Protein AF-A0A6L3X5V0-F1 (afdb_monomer)

Mean predicted aligned error: 6.41 Å

pLDDT: mean 90.38, std 8.97, range [45.81, 97.25]

Structure (mmCIF, N/CA/C/O backbone):
data_AF-A0A6L3X5V0-F1
#
_entry.id   AF-A0A6L3X5V0-F1
#
loop_
_atom_site.group_PDB
_atom_site.id
_atom_site.type_symbol
_atom_site.label_atom_id
_atom_site.label_alt_id
_atom_site.label_comp_id
_atom_site.label_asym_id
_atom_site.label_entity_id
_atom_site.label_seq_id
_atom_site.pdbx_PDB_ins_code
_atom_site.Cartn_x
_atom_site.Cartn_y
_atom_site.Cartn_z
_atom_site.occupancy
_atom_site.B_iso_or_equiv
_atom_site.auth_seq_id
_atom_site.auth_comp_id
_atom_site.auth_asym_id
_atom_site.auth_atom_id
_atom_site.pdbx_PDB_model_num
ATOM 1 N N . PRO A 1 1 ? -13.001 -31.581 -12.909 1.00 51.78 1 PRO A N 1
ATOM 2 C CA . PRO A 1 1 ? -11.982 -30.642 -12.392 1.00 51.78 1 PRO A CA 1
ATOM 3 C C . PRO A 1 1 ? -11.963 -29.394 -13.278 1.00 51.78 1 PRO A C 1
ATOM 5 O O . PRO A 1 1 ? -11.459 -29.455 -14.395 1.00 51.78 1 PRO A O 1
ATOM 8 N N . ASP A 1 2 ? -12.608 -28.323 -12.817 1.00 56.88 2 ASP A N 1
ATOM 9 C CA . ASP A 1 2 ? -12.685 -27.050 -13.539 1.00 56.88 2 ASP A CA 1
ATOM 10 C C . ASP A 1 2 ? -11.291 -26.431 -13.624 1.00 56.88 2 ASP A C 1
ATOM 12 O O . ASP A 1 2 ? -10.743 -25.929 -12.643 1.00 56.88 2 ASP A O 1
ATOM 16 N N . ALA A 1 3 ? -10.673 -26.540 -14.799 1.00 73.19 3 ALA A N 1
ATOM 17 C CA . ALA A 1 3 ? -9.415 -25.872 -15.071 1.00 73.19 3 ALA A CA 1
ATOM 18 C C . ALA A 1 3 ? -9.668 -24.360 -15.083 1.00 73.19 3 ALA A C 1
ATOM 20 O O . ALA A 1 3 ? -10.556 -23.891 -15.796 1.00 73.19 3 ALA A O 1
ATOM 21 N N . VAL A 1 4 ? -8.880 -23.610 -14.308 1.00 74.50 4 VAL A N 1
ATOM 22 C CA . VAL A 1 4 ? -8.890 -22.141 -14.330 1.00 74.50 4 VAL A CA 1
ATOM 23 C C . VAL A 1 4 ? -8.804 -21.682 -15.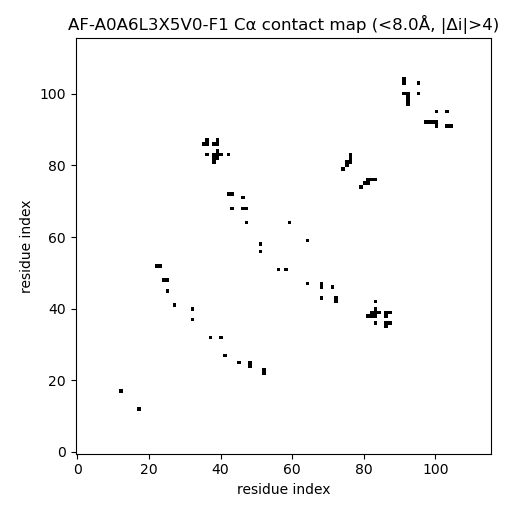793 1.00 74.50 4 VAL A C 1
ATOM 25 O O . VAL A 1 4 ? -7.888 -22.127 -16.499 1.00 74.50 4 VAL A O 1
ATOM 28 N N . PRO A 1 5 ? -9.736 -20.840 -16.280 1.00 75.38 5 PRO A N 1
ATOM 29 C CA . PRO A 1 5 ? -9.702 -20.359 -17.653 1.00 75.38 5 PRO A CA 1
ATOM 30 C C . PRO A 1 5 ? -8.343 -19.724 -17.944 1.00 75.38 5 PRO A C 1
ATOM 32 O O . PRO A 1 5 ? -7.902 -18.825 -17.226 1.00 75.38 5 PRO A O 1
ATOM 35 N N . LYS A 1 6 ? -7.653 -20.197 -18.988 1.00 77.81 6 LYS A N 1
ATOM 36 C CA . LYS A 1 6 ? -6.405 -19.568 -19.429 1.00 77.81 6 LYS A CA 1
ATOM 37 C C . LYS A 1 6 ? -6.736 -18.164 -19.930 1.00 77.81 6 LYS A C 1
ATOM 39 O O . LYS A 1 6 ? -7.364 -18.019 -20.976 1.00 77.81 6 LYS A O 1
ATOM 44 N N . GLY A 1 7 ? -6.339 -17.152 -19.162 1.00 78.12 7 GLY A N 1
ATOM 45 C CA . GLY A 1 7 ? -6.479 -15.753 -19.552 1.00 78.12 7 GLY A CA 1
ATOM 46 C C . GLY A 1 7 ? -5.755 -15.462 -20.868 1.00 78.12 7 GLY A C 1
ATOM 47 O O . GLY A 1 7 ? -4.759 -16.107 -21.203 1.00 78.12 7 GLY A O 1
ATOM 48 N N . ILE A 1 8 ? -6.267 -14.488 -21.617 1.00 81.88 8 ILE A N 1
ATOM 49 C CA . ILE A 1 8 ? -5.591 -13.962 -22.805 1.00 81.88 8 ILE A CA 1
ATOM 50 C C . ILE A 1 8 ? -4.453 -13.064 -22.302 1.00 81.88 8 ILE A C 1
ATOM 52 O O . ILE A 1 8 ? -4.730 -12.139 -21.533 1.00 81.88 8 ILE A O 1
ATOM 56 N N . PRO A 1 9 ? -3.185 -13.320 -22.673 1.00 75.88 9 PRO A N 1
ATOM 57 C CA . PRO A 1 9 ? -2.097 -12.440 -22.277 1.00 75.88 9 PRO A CA 1
ATOM 58 C C . PRO A 1 9 ? -2.299 -11.051 -22.903 1.00 75.88 9 PRO A C 1
ATOM 60 O O . PRO A 1 9 ? -2.814 -10.954 -24.021 1.00 75.88 9 PRO A O 1
ATOM 63 N N . PRO A 1 10 ? -1.899 -9.971 -22.212 1.00 74.00 10 PRO A N 1
ATOM 64 C CA . PRO A 1 10 ? -1.965 -8.636 -22.787 1.00 74.00 10 PRO A CA 1
ATOM 65 C C . PRO A 1 10 ? -1.108 -8.571 -24.055 1.00 74.00 10 PRO A C 1
ATOM 67 O O . PRO A 1 10 ? -0.055 -9.207 -24.143 1.00 74.00 10 PRO A O 1
ATOM 70 N N . VAL A 1 11 ? -1.560 -7.789 -25.036 1.00 80.19 11 VAL A N 1
ATOM 71 C CA . VAL A 1 11 ? -0.772 -7.513 -26.241 1.00 80.19 11 VAL A CA 1
ATOM 72 C C . VAL A 1 11 ? 0.472 -6.740 -25.812 1.00 80.19 11 VAL A C 1
ATOM 74 O O . VAL A 1 11 ? 0.374 -5.605 -25.348 1.00 80.19 11 VAL A O 1
ATOM 77 N N . VAL A 1 12 ? 1.635 -7.374 -25.934 1.00 78.38 12 VAL A N 1
ATOM 78 C CA . VAL A 1 12 ? 2.929 -6.728 -25.703 1.00 78.38 12 VAL A CA 1
ATOM 79 C C . VAL A 1 12 ? 3.399 -6.070 -27.002 1.00 78.38 12 VAL A C 1
ATOM 81 O O . VAL A 1 12 ? 3.211 -6.661 -28.068 1.00 78.38 12 VAL A O 1
ATOM 84 N N . PRO A 1 13 ? 3.983 -4.859 -26.955 1.00 80.25 13 PRO A N 1
ATOM 85 C CA . PRO A 1 13 ? 4.587 -4.262 -28.138 1.00 80.25 13 PRO A CA 1
ATOM 86 C C . PRO A 1 13 ? 5.689 -5.161 -28.705 1.00 80.25 13 PRO A C 1
ATOM 88 O O . PRO A 1 13 ? 6.415 -5.813 -27.950 1.00 80.25 13 PRO A O 1
ATOM 91 N N . ASP A 1 14 ? 5.853 -5.150 -30.028 1.00 86.31 14 ASP A N 1
ATOM 92 C CA . ASP A 1 14 ? 7.023 -5.752 -30.670 1.00 86.31 14 ASP A CA 1
ATOM 93 C C . ASP A 1 14 ? 8.321 -5.155 -30.092 1.00 86.31 14 ASP A C 1
ATOM 95 O O . ASP A 1 14 ? 8.321 -3.980 -29.713 1.00 86.31 14 ASP A O 1
ATOM 99 N N . PRO A 1 15 ? 9.457 -5.882 -30.094 1.00 85.69 15 PRO A N 1
ATOM 100 C CA . PRO A 1 15 ? 10.728 -5.374 -29.559 1.00 85.69 15 PRO A CA 1
ATOM 101 C C . PRO A 1 15 ? 11.157 -4.018 -30.143 1.00 85.69 15 PRO A C 1
ATOM 103 O O . PRO A 1 15 ? 11.772 -3.205 -29.461 1.00 85.69 15 PRO A O 1
ATOM 106 N N . ALA A 1 16 ? 10.787 -3.736 -31.398 1.00 87.62 16 ALA A N 1
ATOM 107 C CA . ALA A 1 16 ? 11.040 -2.450 -32.052 1.00 87.62 16 ALA A CA 1
ATOM 108 C C . ALA A 1 16 ? 10.292 -1.264 -31.403 1.00 87.62 16 ALA A C 1
ATOM 110 O O . ALA A 1 16 ? 10.719 -0.122 -31.541 1.00 87.62 16 ALA A O 1
ATOM 111 N N . ASN A 1 17 ? 9.193 -1.533 -30.695 1.00 88.88 17 ASN A 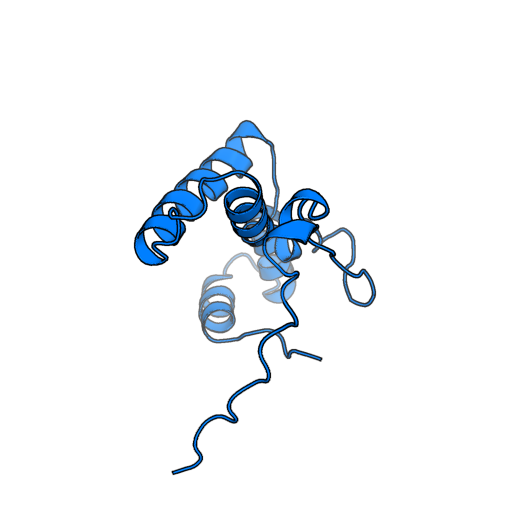N 1
ATOM 112 C CA . ASN A 1 17 ? 8.320 -0.549 -30.059 1.00 88.88 17 ASN A CA 1
ATOM 113 C C . ASN A 1 17 ? 8.458 -0.518 -28.526 1.00 88.88 17 ASN A C 1
ATOM 115 O O . ASN A 1 17 ? 7.772 0.274 -27.883 1.00 88.88 17 ASN A O 1
ATOM 119 N N . GLU A 1 18 ? 9.332 -1.337 -27.926 1.00 86.94 18 GLU A N 1
ATOM 120 C CA . GLU A 1 18 ? 9.527 -1.394 -26.466 1.00 86.94 18 GLU A CA 1
ATOM 121 C C . GLU A 1 18 ? 9.986 -0.040 -25.898 1.00 86.94 18 GLU A C 1
ATOM 123 O O . GLU A 1 18 ? 9.567 0.352 -24.814 1.00 86.94 18 GLU A O 1
ATOM 128 N N . ALA A 1 19 ? 10.742 0.740 -26.680 1.00 89.75 19 ALA A N 1
ATOM 129 C CA . ALA A 1 19 ? 11.178 2.089 -26.312 1.00 89.75 19 ALA A CA 1
ATOM 130 C C . ALA A 1 19 ? 10.025 3.094 -26.095 1.00 89.75 19 ALA A C 1
ATOM 132 O O . ALA A 1 19 ? 10.236 4.135 -25.478 1.00 89.75 19 ALA A O 1
ATOM 133 N N . ASN A 1 20 ? 8.812 2.797 -26.578 1.00 90.94 20 ASN A N 1
ATOM 134 C CA . ASN A 1 20 ? 7.633 3.638 -26.350 1.00 90.94 20 ASN A CA 1
ATOM 135 C C . ASN A 1 20 ? 6.982 3.387 -24.977 1.00 90.94 20 ASN A C 1
ATOM 137 O O . ASN A 1 20 ? 6.070 4.118 -24.588 1.00 90.94 20 ASN A O 1
ATOM 141 N N . LEU A 1 21 ? 7.412 2.358 -24.240 1.00 89.38 21 LEU A N 1
ATOM 142 C CA . LEU A 1 21 ? 6.927 2.071 -22.894 1.00 89.38 21 LEU A CA 1
ATOM 143 C C . LEU A 1 21 ? 7.637 2.973 -21.883 1.00 89.38 21 LEU A C 1
ATOM 145 O O . LEU A 1 21 ? 8.786 2.745 -21.519 1.00 89.38 21 LEU A O 1
ATOM 149 N N . LEU A 1 22 ? 6.926 3.991 -21.402 1.00 92.44 22 LEU A N 1
ATOM 150 C CA . LEU A 1 22 ? 7.460 4.935 -20.413 1.00 92.44 22 LEU A CA 1
ATOM 151 C C . LEU A 1 22 ? 7.438 4.384 -18.978 1.00 92.44 22 LEU A C 1
ATOM 153 O O . LEU A 1 22 ? 8.098 4.933 -18.101 1.00 92.44 22 LEU A O 1
ATOM 157 N N . GLY A 1 23 ? 6.666 3.322 -18.734 1.00 92.00 23 GLY A N 1
ATOM 158 C CA . GLY A 1 23 ? 6.474 2.722 -17.418 1.00 92.00 23 GLY A CA 1
ATOM 159 C C . GLY A 1 23 ? 5.008 2.384 -17.168 1.00 92.00 23 GLY A C 1
ATOM 160 O O . GLY A 1 23 ? 4.302 1.930 -18.068 1.00 92.00 23 GLY A O 1
ATOM 161 N N . GLY A 1 24 ? 4.556 2.612 -15.940 1.00 93.00 24 GLY A N 1
ATOM 162 C CA . GLY A 1 24 ? 3.178 2.396 -15.522 1.00 93.00 24 GLY A CA 1
ATOM 163 C C . GLY A 1 24 ? 2.836 3.218 -14.286 1.00 93.00 24 GLY A C 1
ATOM 164 O O . GLY A 1 24 ? 3.698 3.877 -13.706 1.00 93.00 24 GLY A O 1
ATOM 165 N N . GLU A 1 25 ? 1.575 3.164 -13.879 1.00 95.69 25 GLU A N 1
ATOM 166 C CA . GLU A 1 25 ? 1.070 3.866 -12.703 1.00 95.69 25 GLU A CA 1
ATOM 167 C C . GLU A 1 25 ? 0.183 2.947 -11.862 1.00 95.69 25 GLU A C 1
ATOM 169 O O . GLU A 1 25 ? -0.535 2.091 -12.382 1.00 95.69 25 GLU A O 1
ATOM 174 N N . ALA A 1 26 ? 0.237 3.120 -10.542 1.00 93.94 26 ALA A N 1
ATOM 175 C CA . ALA A 1 26 ? -0.743 2.534 -9.640 1.00 93.94 26 ALA A CA 1
ATOM 176 C C . ALA A 1 26 ? -1.912 3.514 -9.497 1.00 93.94 26 ALA A C 1
ATOM 178 O O . ALA A 1 26 ? -1.773 4.550 -8.848 1.00 93.94 26 ALA A O 1
ATOM 179 N N . ALA A 1 27 ? -3.059 3.183 -10.083 1.00 92.38 27 ALA A N 1
ATOM 180 C CA . ALA A 1 27 ? -4.275 3.972 -9.935 1.00 92.38 27 ALA A CA 1
ATOM 181 C C . ALA A 1 27 ? -5.110 3.456 -8.754 1.00 92.38 27 ALA A C 1
ATOM 183 O O . ALA A 1 27 ? -5.486 2.282 -8.711 1.00 92.38 27 ALA A O 1
ATOM 184 N N . LEU A 1 28 ? -5.422 4.341 -7.805 1.00 90.31 28 LEU A N 1
ATOM 185 C CA . LEU A 1 28 ? -6.398 4.085 -6.749 1.00 90.31 28 LEU A CA 1
ATOM 186 C C . LEU A 1 28 ? -7.662 4.887 -7.046 1.00 90.31 28 LEU A C 1
ATOM 188 O O . LEU A 1 28 ? -7.697 6.104 -6.865 1.00 90.31 28 LEU A O 1
ATOM 192 N N . TRP A 1 29 ? -8.694 4.190 -7.501 1.00 90.31 29 TRP A N 1
ATOM 193 C CA . TRP A 1 29 ? -9.981 4.798 -7.796 1.00 90.31 29 TRP A CA 1
ATOM 194 C C . TRP A 1 29 ? -10.770 5.054 -6.509 1.00 90.31 29 TRP A C 1
ATOM 196 O O . TRP A 1 29 ? -10.771 4.243 -5.577 1.00 90.31 29 TRP A O 1
ATOM 206 N N . ALA A 1 30 ? -11.375 6.237 -6.426 1.00 86.75 30 ALA A N 1
ATOM 207 C CA . ALA A 1 30 ? -11.909 6.771 -5.179 1.00 86.75 30 ALA A CA 1
ATOM 208 C C . ALA A 1 30 ? -13.386 6.426 -4.924 1.00 86.75 30 ALA A C 1
ATOM 210 O O . ALA A 1 30 ? -13.949 6.926 -3.954 1.00 86.75 30 ALA A O 1
ATOM 211 N N . GLU A 1 31 ? -14.021 5.566 -5.732 1.00 88.38 31 GLU A N 1
ATOM 212 C CA . GLU A 1 31 ? -15.451 5.237 -5.604 1.00 88.38 31 GLU A CA 1
ATOM 213 C C . GLU A 1 31 ? -15.787 4.719 -4.202 1.00 88.38 31 GLU A C 1
ATOM 215 O O . GLU A 1 31 ? -16.835 5.047 -3.653 1.00 88.38 31 GLU A O 1
ATOM 220 N N . ASN A 1 32 ? -14.869 3.948 -3.611 1.00 80.38 32 ASN A N 1
ATOM 221 C CA . ASN A 1 32 ? -15.001 3.361 -2.277 1.00 80.38 32 ASN A CA 1
ATOM 222 C C . ASN A 1 32 ? -13.857 3.765 -1.326 1.00 80.38 32 ASN A C 1
ATOM 224 O O . ASN A 1 32 ? -13.596 3.069 -0.339 1.00 80.38 32 ASN A O 1
ATOM 228 N N . VAL A 1 33 ? -13.139 4.857 -1.617 1.00 82.12 33 VAL A N 1
ATOM 229 C CA . VAL A 1 33 ? -11.997 5.313 -0.808 1.00 82.12 33 VAL A CA 1
ATOM 230 C C . VAL A 1 33 ? -12.303 6.674 -0.201 1.00 82.12 33 VAL A C 1
ATOM 232 O O . VAL A 1 33 ? -12.488 7.667 -0.895 1.00 82.12 33 VAL A O 1
ATOM 235 N N . VAL A 1 34 ? -12.307 6.720 1.129 1.00 85.81 34 VAL A N 1
ATOM 236 C CA . VAL A 1 34 ? -12.402 7.953 1.917 1.00 85.81 34 VAL A CA 1
ATOM 237 C C . VAL A 1 34 ? -11.067 8.234 2.605 1.00 85.81 34 VAL A C 1
ATOM 239 O O . VAL A 1 34 ? -10.283 7.314 2.836 1.00 85.81 34 VAL A O 1
ATOM 242 N N . ALA A 1 35 ? -10.811 9.492 2.978 1.00 86.19 35 ALA A N 1
ATOM 243 C CA . ALA A 1 35 ? -9.523 9.902 3.553 1.00 86.19 35 ALA A CA 1
ATOM 244 C C . ALA A 1 35 ? -9.023 9.007 4.717 1.00 86.19 35 ALA A C 1
ATOM 246 O O . ALA A 1 35 ? -7.851 8.641 4.696 1.00 86.19 35 ALA A O 1
ATOM 247 N N . PRO A 1 36 ? -9.867 8.558 5.675 1.00 84.50 36 PRO A N 1
ATOM 248 C CA . PRO A 1 36 ? -9.417 7.704 6.783 1.00 84.50 36 PRO A CA 1
ATOM 249 C C . PRO A 1 36 ? -8.978 6.279 6.415 1.00 84.50 36 PRO A C 1
ATOM 251 O O . PRO A 1 36 ? -8.543 5.551 7.304 1.00 84.50 36 PRO A O 1
ATOM 254 N N . VAL A 1 37 ? -9.179 5.843 5.167 1.00 87.06 37 VAL A N 1
ATOM 255 C CA . VAL A 1 37 ? -8.771 4.510 4.687 1.00 87.06 37 VAL A CA 1
ATOM 256 C C . VAL A 1 37 ? -7.803 4.584 3.510 1.00 87.06 37 VAL A C 1
ATOM 258 O O . VAL A 1 37 ? -7.447 3.544 2.959 1.00 87.06 37 VAL A O 1
ATOM 261 N N . LEU A 1 38 ? -7.378 5.788 3.114 1.00 91.56 38 LEU A N 1
ATOM 262 C CA . LEU A 1 38 ? -6.501 5.993 1.966 1.00 91.56 38 LEU A CA 1
ATOM 263 C C . LEU A 1 38 ? -5.182 5.232 2.140 1.00 91.56 38 LEU A C 1
ATOM 265 O O . LEU A 1 38 ? -4.847 4.398 1.302 1.00 91.56 38 LEU A O 1
ATOM 269 N N . ASP A 1 39 ? -4.491 5.447 3.260 1.00 92.44 39 ASP A N 1
ATOM 270 C CA . ASP A 1 39 ? -3.199 4.810 3.532 1.00 92.44 39 ASP A CA 1
ATOM 271 C C . ASP A 1 39 ? -3.337 3.289 3.650 1.00 92.44 39 ASP A C 1
ATOM 273 O O . ASP A 1 39 ? -2.516 2.561 3.104 1.00 92.44 39 ASP A O 1
ATOM 277 N N . ILE A 1 40 ? -4.414 2.809 4.287 1.00 92.31 40 ILE A N 1
ATOM 278 C CA . ILE A 1 40 ? -4.726 1.374 4.430 1.00 92.31 40 ILE A CA 1
ATOM 279 C C . ILE A 1 40 ? -4.930 0.710 3.058 1.00 92.31 40 ILE A C 1
ATOM 281 O O . ILE A 1 40 ? -4.599 -0.457 2.862 1.00 92.31 40 ILE A O 1
ATOM 285 N N . ARG A 1 41 ? -5.516 1.434 2.096 1.00 91.31 41 ARG A N 1
ATOM 286 C CA . ARG A 1 41 ? -5.776 0.920 0.743 1.00 91.31 41 ARG A CA 1
ATOM 287 C C . ARG A 1 41 ? -4.558 1.028 -0.168 1.00 91.31 41 ARG A C 1
ATOM 289 O O . ARG A 1 41 ? -4.420 0.196 -1.064 1.00 91.31 41 ARG A O 1
ATOM 296 N N . LEU A 1 42 ? -3.717 2.040 0.029 1.00 93.06 42 LEU A N 1
ATOM 297 C CA . LEU A 1 42 ? -2.582 2.339 -0.839 1.00 93.06 42 LEU A CA 1
ATOM 298 C C . LEU A 1 42 ? -1.318 1.570 -0.432 1.00 93.06 42 LEU A C 1
ATOM 300 O O . LEU A 1 42 ? -0.638 0.987 -1.281 1.00 93.06 42 LEU A O 1
ATOM 304 N N . TRP A 1 43 ? -1.019 1.521 0.864 1.00 95.25 43 TRP A N 1
ATOM 305 C CA . TRP A 1 43 ? 0.195 0.921 1.409 1.00 95.25 43 TRP A CA 1
ATOM 306 C C . TRP A 1 43 ? -0.106 -0.414 2.101 1.00 95.25 43 TRP A C 1
ATOM 308 O O . TRP A 1 43 ? -1.169 -0.568 2.696 1.00 95.25 43 TRP A O 1
ATOM 318 N N . PRO A 1 44 ? 0.800 -1.408 2.026 1.00 95.25 44 PRO A N 1
ATOM 319 C CA . PRO A 1 44 ? 2.129 -1.374 1.402 1.00 95.25 44 PRO A CA 1
ATOM 320 C C . PRO A 1 44 ? 2.132 -1.760 -0.090 1.00 95.25 44 PRO A C 1
ATOM 322 O O . PRO A 1 44 ? 3.181 -1.761 -0.727 1.00 95.25 44 PRO A O 1
ATOM 325 N N . ARG A 1 45 ? 0.978 -2.090 -0.685 1.00 94.44 45 ARG A N 1
ATOM 326 C CA . ARG A 1 45 ? 0.903 -2.636 -2.055 1.00 94.44 45 ARG A CA 1
ATOM 327 C C . ARG A 1 45 ? 1.495 -1.733 -3.139 1.00 94.44 45 ARG A C 1
ATOM 329 O O . ARG A 1 45 ? 2.091 -2.245 -4.083 1.00 94.44 45 ARG A O 1
ATOM 336 N N . ALA A 1 46 ? 1.395 -0.413 -2.996 1.00 96.06 46 ALA A N 1
ATOM 337 C CA . ALA A 1 46 ? 2.015 0.514 -3.938 1.00 96.06 46 ALA A CA 1
ATOM 338 C C . ALA A 1 46 ? 3.558 0.428 -3.941 1.00 96.06 46 ALA A C 1
ATOM 340 O O . ALA A 1 46 ? 4.164 0.700 -4.975 1.00 96.06 46 ALA A O 1
ATOM 341 N N . PHE A 1 47 ? 4.205 -0.041 -2.862 1.00 96.69 47 PHE A N 1
ATOM 342 C CA . PHE A 1 47 ? 5.652 -0.301 -2.869 1.00 96.69 47 PHE A CA 1
ATOM 343 C C . PHE A 1 47 ? 6.038 -1.443 -3.807 1.00 96.69 47 PHE A C 1
ATOM 345 O O . PHE A 1 47 ? 7.071 -1.362 -4.462 1.00 96.69 47 PHE A O 1
ATOM 352 N N . ALA A 1 48 ? 5.204 -2.479 -3.928 1.00 96.25 48 ALA A N 1
ATOM 353 C CA . ALA A 1 48 ? 5.459 -3.566 -4.871 1.00 96.25 48 ALA A CA 1
ATOM 354 C C . ALA A 1 48 ? 5.381 -3.074 -6.329 1.00 96.25 48 ALA A C 1
ATOM 356 O O . ALA A 1 48 ? 6.193 -3.469 -7.165 1.00 96.25 48 ALA A O 1
ATOM 357 N N . VAL A 1 49 ? 4.444 -2.163 -6.630 1.00 96.44 49 VAL A N 1
ATOM 358 C CA . VAL A 1 49 ? 4.371 -1.511 -7.949 1.00 96.44 49 VAL A CA 1
ATOM 359 C C . VAL A 1 49 ? 5.598 -0.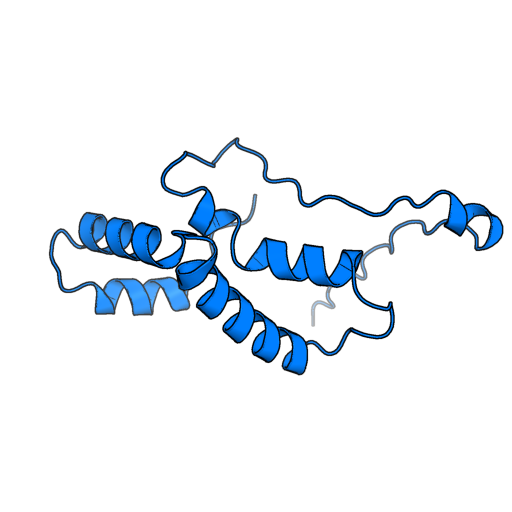632 -8.183 1.00 96.44 49 VAL A C 1
ATOM 361 O O . VAL A 1 49 ? 6.211 -0.719 -9.244 1.00 96.44 49 VAL A O 1
ATOM 364 N N . ALA A 1 50 ? 6.004 0.158 -7.185 1.00 96.88 50 ALA A N 1
ATOM 365 C CA . ALA A 1 50 ? 7.214 0.970 -7.264 1.00 96.88 50 ALA A CA 1
ATOM 366 C C . ALA A 1 50 ? 8.465 0.111 -7.522 1.00 96.88 50 ALA A C 1
ATOM 368 O O . ALA A 1 50 ? 9.260 0.441 -8.399 1.00 96.88 50 ALA A O 1
ATOM 369 N N . GLU A 1 51 ? 8.610 -1.026 -6.833 1.00 97.12 51 GLU A N 1
ATOM 370 C CA . GLU A 1 51 ? 9.722 -1.953 -7.053 1.00 97.12 51 GLU A CA 1
ATOM 371 C C . GLU A 1 51 ? 9.720 -2.494 -8.486 1.00 97.12 51 GLU A C 1
ATOM 373 O O . GLU A 1 51 ? 10.772 -2.512 -9.122 1.00 97.12 51 GLU A O 1
ATOM 378 N N . ARG A 1 52 ? 8.552 -2.864 -9.029 1.00 95.75 52 ARG A N 1
ATOM 379 C CA . ARG A 1 52 ? 8.425 -3.361 -10.408 1.00 95.75 52 ARG A CA 1
ATOM 380 C C . ARG A 1 52 ? 8.777 -2.308 -11.460 1.00 95.75 52 ARG A C 1
ATOM 382 O O . ARG A 1 52 ? 9.299 -2.674 -12.508 1.00 95.75 52 ARG A O 1
ATOM 389 N N . LEU A 1 53 ? 8.469 -1.039 -11.204 1.00 96.31 53 LEU A N 1
ATOM 390 C CA . LEU A 1 53 ? 8.729 0.061 -12.138 1.00 96.31 53 LEU A CA 1
ATOM 391 C C . LEU A 1 53 ? 10.158 0.610 -12.047 1.00 96.31 53 LEU A C 1
ATOM 393 O O . LEU A 1 53 ? 10.610 1.268 -12.979 1.00 96.31 53 LEU A O 1
ATOM 397 N N . TRP A 1 54 ? 10.860 0.351 -10.943 1.00 97.00 54 TRP A N 1
ATOM 398 C CA . TRP A 1 54 ? 12.209 0.864 -10.702 1.00 97.00 54 TRP A CA 1
ATOM 399 C C . TRP A 1 54 ? 13.306 -0.196 -10.850 1.00 97.00 54 TRP A C 1
ATOM 401 O O . TRP A 1 54 ? 14.401 0.095 -11.330 1.00 97.00 54 TRP A O 1
ATOM 411 N N . SER A 1 55 ? 13.048 -1.420 -10.392 1.00 96.88 55 SER A N 1
ATOM 412 C CA . SER A 1 55 ? 14.064 -2.473 -10.311 1.00 96.88 55 SER A CA 1
ATOM 413 C C . SER A 1 55 ? 14.321 -3.124 -11.664 1.00 96.88 55 SER A C 1
ATOM 415 O O . SER A 1 55 ? 13.506 -3.057 -12.584 1.00 96.88 55 SER A O 1
ATOM 417 N N . ALA A 1 56 ? 15.459 -3.811 -11.772 1.00 96.69 56 ALA A N 1
ATOM 418 C CA . ALA A 1 56 ? 15.760 -4.619 -12.943 1.00 96.69 56 ALA A CA 1
ATOM 419 C C . ALA A 1 56 ? 14.684 -5.700 -13.171 1.00 96.69 56 ALA A C 1
ATOM 421 O O . ALA A 1 56 ? 14.061 -6.210 -12.238 1.00 96.69 56 ALA A O 1
ATOM 422 N N . LYS A 1 57 ? 14.464 -6.052 -14.442 1.00 93.06 57 LYS A N 1
ATOM 423 C CA . LYS A 1 57 ? 13.389 -6.958 -14.887 1.00 93.06 57 LYS A CA 1
ATOM 424 C C . LYS A 1 57 ? 13.461 -8.356 -14.258 1.00 93.06 57 LYS A C 1
ATOM 426 O O . LYS A 1 57 ? 12.434 -9.012 -14.079 1.00 93.06 57 LYS A O 1
ATOM 431 N N . ASP A 1 58 ? 14.666 -8.813 -13.948 1.00 96.06 58 ASP A N 1
ATOM 432 C CA . ASP A 1 58 ? 14.967 -10.103 -13.329 1.00 96.06 58 ASP A CA 1
ATOM 433 C C . ASP A 1 58 ? 14.765 -10.115 -11.806 1.00 96.06 58 ASP A C 1
ATOM 435 O O . ASP A 1 58 ? 14.694 -11.189 -11.211 1.00 96.06 58 ASP A O 1
ATOM 439 N N . VAL A 1 59 ? 14.560 -8.957 -11.172 1.00 95.62 59 VAL A N 1
ATOM 440 C CA . VAL A 1 59 ? 14.094 -8.879 -9.783 1.00 95.62 59 VAL A CA 1
ATOM 441 C C . VAL A 1 59 ? 12.607 -9.239 -9.755 1.00 95.62 59 VAL A C 1
ATOM 443 O O . VAL A 1 59 ? 11.712 -8.417 -9.973 1.00 95.62 59 VAL A O 1
ATOM 446 N N . ASN A 1 60 ? 12.324 -10.527 -9.577 1.00 95.06 60 ASN A N 1
ATOM 447 C CA . ASN A 1 60 ? 10.962 -11.063 -9.589 1.00 95.06 60 ASN A CA 1
ATOM 448 C C . ASN A 1 60 ? 10.725 -12.230 -8.612 1.00 95.06 60 ASN A C 1
ATOM 450 O O . ASN A 1 60 ? 9.651 -12.825 -8.646 1.00 95.06 60 ASN A O 1
ATOM 454 N N . ASP A 1 61 ? 11.676 -12.500 -7.713 1.00 96.94 61 ASP A N 1
ATOM 455 C CA . ASP A 1 61 ? 11.508 -13.440 -6.602 1.00 96.94 61 ASP A CA 1
ATOM 456 C C . ASP A 1 61 ? 10.468 -12.908 -5.600 1.00 96.94 61 ASP A C 1
ATOM 458 O O . ASP A 1 61 ? 10.671 -11.873 -4.954 1.00 96.94 61 ASP A O 1
ATOM 462 N N . ILE A 1 62 ? 9.348 -13.627 -5.497 1.00 95.44 62 ILE A N 1
ATOM 463 C CA . ILE A 1 62 ? 8.187 -13.264 -4.678 1.00 95.44 62 ILE A CA 1
ATOM 464 C C . ILE A 1 62 ? 8.484 -13.436 -3.181 1.00 95.44 62 ILE A C 1
ATOM 466 O O . ILE A 1 62 ? 8.105 -12.574 -2.386 1.00 95.44 62 I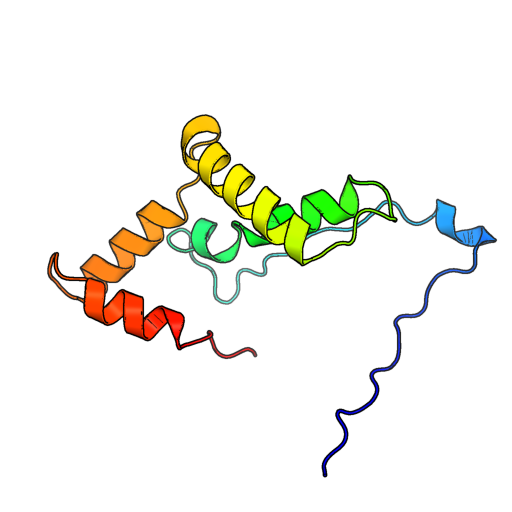LE A O 1
ATOM 470 N N . ASP A 1 63 ? 9.192 -14.495 -2.787 1.00 96.31 63 ASP A N 1
ATOM 471 C CA . ASP A 1 63 ? 9.497 -14.766 -1.378 1.00 96.31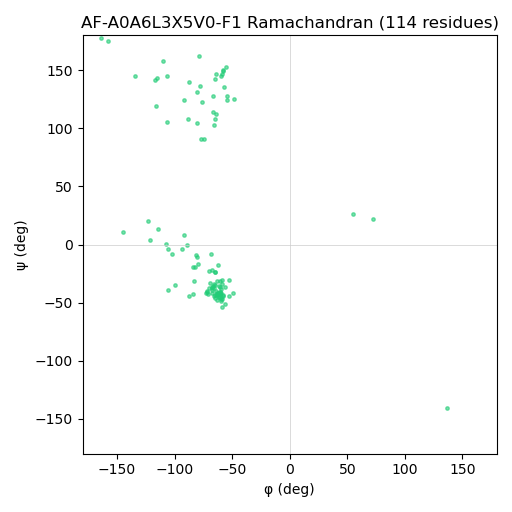 63 ASP A CA 1
ATOM 472 C C . ASP A 1 63 ? 10.462 -13.705 -0.833 1.00 96.31 63 ASP A C 1
ATOM 474 O O . ASP A 1 63 ? 10.273 -13.146 0.257 1.00 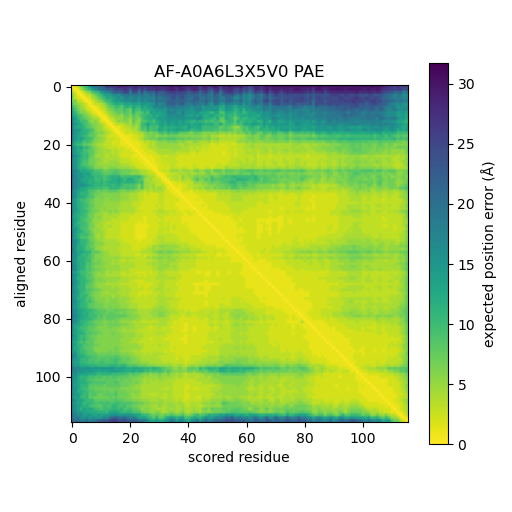96.31 63 ASP A O 1
ATOM 478 N N . ASN A 1 64 ? 11.467 -13.338 -1.636 1.00 96.44 64 ASN A N 1
ATOM 479 C CA . ASN A 1 64 ? 12.370 -12.253 -1.273 1.00 96.44 64 ASN A CA 1
ATOM 480 C C . ASN A 1 64 ? 11.668 -10.885 -1.308 1.00 96.44 64 ASN A C 1
ATOM 482 O O . ASN A 1 64 ? 11.962 -10.029 -0.471 1.00 96.44 64 ASN A O 1
ATOM 486 N N . MET A 1 65 ? 10.708 -10.683 -2.219 1.00 97.06 65 MET A N 1
ATOM 487 C CA . MET A 1 65 ? 9.892 -9.464 -2.272 1.00 97.06 65 MET A CA 1
ATOM 488 C C . MET A 1 65 ? 9.127 -9.241 -0.967 1.00 97.06 65 MET A C 1
ATOM 490 O O . MET A 1 65 ? 9.225 -8.147 -0.418 1.00 97.06 65 MET A O 1
ATOM 494 N N . TYR A 1 66 ? 8.458 -10.255 -0.403 1.00 96.69 66 TYR A N 1
ATOM 495 C CA . TYR A 1 66 ? 7.756 -10.097 0.881 1.00 96.69 66 TYR A CA 1
ATOM 496 C C . TYR A 1 66 ? 8.695 -9.711 2.031 1.00 96.69 66 TYR A C 1
ATOM 498 O O . TYR A 1 66 ? 8.338 -8.876 2.865 1.00 96.69 66 TYR A O 1
ATOM 506 N N . THR A 1 67 ? 9.918 -10.249 2.038 1.00 96.81 67 THR A N 1
ATOM 507 C CA . THR A 1 67 ? 10.943 -9.890 3.031 1.00 96.81 67 THR A CA 1
ATOM 508 C C . THR A 1 67 ? 11.329 -8.410 2.924 1.00 96.81 67 THR A C 1
ATOM 510 O O . THR A 1 67 ? 11.351 -7.690 3.925 1.00 96.81 67 THR A O 1
ATOM 513 N N . ARG A 1 68 ? 11.593 -7.920 1.705 1.00 96.88 68 ARG A N 1
ATOM 514 C CA . ARG A 1 68 ? 11.911 -6.501 1.466 1.00 96.88 68 ARG A CA 1
ATOM 515 C C . ARG A 1 68 ? 10.713 -5.589 1.728 1.00 96.88 68 ARG A C 1
ATOM 517 O O . ARG A 1 68 ? 10.889 -4.503 2.277 1.00 96.88 68 ARG A O 1
ATOM 524 N N . LEU A 1 69 ? 9.505 -6.035 1.385 1.00 97.25 69 LEU A N 1
ATOM 525 C CA . LEU A 1 69 ? 8.265 -5.293 1.591 1.00 97.25 69 LEU A CA 1
ATOM 526 C C . LEU A 1 69 ? 8.011 -5.042 3.077 1.00 97.25 69 LEU A C 1
ATOM 528 O O . LEU A 1 69 ? 7.681 -3.921 3.444 1.00 97.25 69 LEU A O 1
ATOM 532 N N . GLN A 1 70 ? 8.228 -6.042 3.936 1.00 96.25 70 GLN A N 1
ATOM 533 C CA . GLN A 1 70 ? 8.103 -5.884 5.387 1.00 96.25 70 GLN A CA 1
ATOM 534 C C . GLN A 1 70 ? 9.102 -4.858 5.946 1.00 96.25 70 GLN A C 1
ATOM 536 O O . GLN A 1 70 ? 8.747 -4.038 6.799 1.00 96.25 70 GLN A O 1
ATOM 541 N N . ALA A 1 71 ? 10.346 -4.878 5.458 1.00 96.44 71 ALA A N 1
ATOM 542 C CA . ALA A 1 71 ? 11.355 -3.897 5.850 1.00 96.44 71 ALA A CA 1
ATOM 543 C C . ALA A 1 71 ? 10.975 -2.478 5.387 1.00 96.44 71 ALA A C 1
ATOM 545 O O . ALA A 1 71 ? 11.075 -1.533 6.170 1.00 96.44 71 ALA A O 1
ATOM 546 N N . MET A 1 72 ? 10.492 -2.335 4.147 1.00 97.12 72 MET A N 1
ATOM 547 C CA . MET A 1 72 ? 10.042 -1.056 3.586 1.00 97.12 72 MET A CA 1
ATOM 548 C C . MET A 1 72 ? 8.822 -0.504 4.327 1.00 97.12 72 MET A C 1
ATOM 550 O O . MET A 1 72 ? 8.807 0.666 4.700 1.00 97.12 72 MET A O 1
ATOM 554 N N . ASP A 1 73 ? 7.824 -1.347 4.590 1.00 96.06 73 ASP A N 1
ATOM 555 C CA . ASP A 1 73 ? 6.639 -1.004 5.372 1.00 96.06 73 ASP A CA 1
ATOM 556 C C . ASP A 1 73 ? 7.036 -0.476 6.759 1.00 96.06 73 ASP A C 1
ATOM 558 O O . ASP A 1 73 ? 6.690 0.654 7.112 1.00 96.06 73 ASP A O 1
ATOM 562 N N . SER A 1 74 ? 7.891 -1.208 7.481 1.00 95.06 74 SER A N 1
ATOM 563 C CA . SER A 1 74 ? 8.392 -0.782 8.795 1.00 95.06 74 SER A CA 1
ATOM 564 C C . SER A 1 74 ? 9.144 0.551 8.717 1.00 95.06 74 SER A C 1
ATOM 566 O O . SER A 1 74 ? 8.855 1.474 9.478 1.00 95.06 74 SER A O 1
ATOM 568 N N . TRP A 1 75 ? 10.073 0.697 7.767 1.00 96.62 75 TRP A N 1
ATOM 569 C CA . TRP A 1 75 ? 10.832 1.935 7.581 1.00 96.62 75 TRP A CA 1
ATOM 570 C C . TRP A 1 75 ? 9.926 3.127 7.251 1.00 96.62 75 TRP A C 1
ATOM 572 O O . TRP A 1 75 ? 10.119 4.210 7.805 1.00 96.62 75 TRP A O 1
ATOM 582 N N . SER A 1 76 ? 8.929 2.934 6.385 1.00 96.25 76 SER A N 1
ATOM 583 C CA . SER A 1 76 ? 8.054 3.999 5.888 1.00 96.25 76 SER A CA 1
ATOM 584 C C . SER A 1 76 ? 7.178 4.606 6.984 1.00 96.25 76 SER A C 1
ATOM 586 O O . SER A 1 76 ? 6.957 5.816 7.006 1.00 96.25 76 SER A O 1
ATOM 588 N N . THR A 1 77 ? 6.746 3.796 7.949 1.00 94.75 77 THR A N 1
ATOM 589 C CA . THR A 1 77 ? 5.939 4.272 9.082 1.00 94.75 77 THR A CA 1
ATOM 590 C C . THR A 1 77 ? 6.742 5.184 10.006 1.00 94.75 77 THR A C 1
ATOM 592 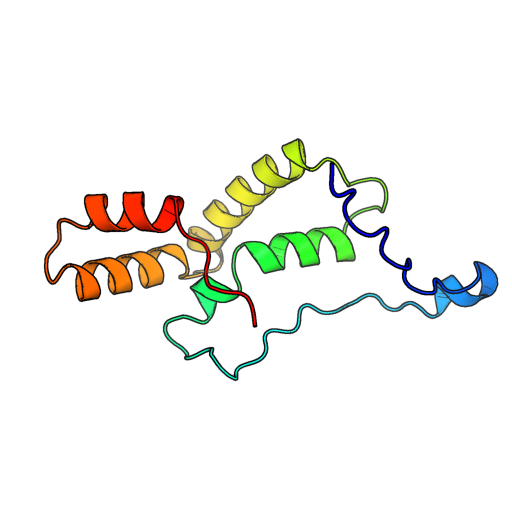O O . THR A 1 77 ? 6.224 6.181 10.500 1.00 94.75 77 THR A O 1
ATOM 595 N N . VAL A 1 78 ? 8.032 4.887 10.190 1.00 94.25 78 VAL A N 1
ATOM 596 C CA . VAL A 1 78 ? 8.931 5.649 11.067 1.00 94.25 78 VAL A CA 1
ATOM 597 C C . VAL A 1 78 ? 9.516 6.865 10.353 1.00 94.25 78 VAL A C 1
ATOM 599 O O . VAL A 1 78 ? 9.610 7.941 10.936 1.00 94.25 78 VAL A O 1
ATOM 602 N N . SER A 1 79 ? 9.921 6.696 9.096 1.00 95.88 79 SER A N 1
ATOM 603 C CA . SER A 1 79 ? 10.741 7.675 8.375 1.00 95.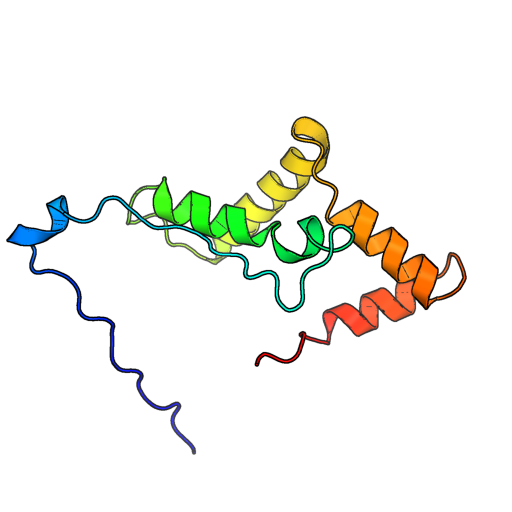88 79 SER A CA 1
ATOM 604 C C . SER A 1 79 ? 9.930 8.564 7.438 1.00 95.88 79 SER A C 1
ATOM 606 O O . SER A 1 79 ? 10.260 9.736 7.281 1.00 95.88 79 SER A O 1
ATOM 608 N N . ALA A 1 80 ? 8.872 8.029 6.820 1.00 93.75 80 ALA A N 1
ATOM 609 C CA . ALA A 1 80 ? 7.996 8.772 5.910 1.00 93.75 80 ALA A CA 1
ATOM 610 C C . ALA A 1 80 ? 6.660 9.178 6.562 1.00 93.75 80 ALA A C 1
ATOM 612 O O . ALA A 1 80 ? 5.902 9.946 5.975 1.00 93.75 80 ALA A O 1
ATOM 613 N N . GLY A 1 81 ? 6.377 8.691 7.776 1.00 94.62 81 GLY A N 1
ATOM 614 C CA . GLY A 1 81 ? 5.177 9.038 8.539 1.00 94.62 81 GLY A CA 1
ATOM 615 C C . GLY A 1 81 ? 3.885 8.425 7.999 1.00 94.62 81 GLY A C 1
ATOM 616 O O . GLY A 1 81 ? 2.810 8.961 8.273 1.00 94.62 81 GLY A O 1
ATOM 617 N N . LEU A 1 82 ? 3.973 7.330 7.233 1.00 95.31 82 LEU A N 1
ATOM 618 C CA . LEU A 1 82 ? 2.786 6.644 6.719 1.00 95.31 82 LEU A CA 1
ATOM 619 C C . LEU A 1 82 ? 1.954 6.040 7.857 1.00 95.31 82 LEU A C 1
ATOM 621 O O . LEU A 1 82 ? 2.497 5.545 8.849 1.00 95.31 82 LEU A O 1
ATOM 625 N N . GLN A 1 83 ? 0.627 6.091 7.717 1.00 95.38 83 GLN A N 1
ATOM 626 C CA . GLN A 1 83 ? -0.295 5.832 8.822 1.00 95.38 83 GLN A CA 1
ATOM 627 C C . GLN A 1 83 ? -1.155 4.575 8.644 1.00 95.38 83 GLN A C 1
ATOM 629 O O . GLN A 1 83 ? -2.106 4.388 9.399 1.00 95.38 83 GLN A O 1
ATOM 634 N N . GLN A 1 84 ? -0.850 3.684 7.696 1.00 94.06 84 GLN A N 1
ATOM 635 C CA . GLN A 1 84 ? -1.667 2.497 7.405 1.00 94.06 84 GLN A CA 1
ATOM 636 C C . GLN A 1 84 ? -1.944 1.643 8.655 1.00 94.06 84 GLN A C 1
ATOM 638 O O . GLN A 1 84 ? -3.092 1.291 8.921 1.00 94.06 84 GLN A O 1
ATOM 643 N N . HIS A 1 85 ? -0.932 1.395 9.494 1.00 93.81 85 HIS A N 1
ATOM 644 C CA . HIS A 1 85 ? -1.086 0.587 10.713 1.00 93.81 85 HIS A CA 1
ATOM 645 C C . HIS A 1 85 ? -1.853 1.313 11.817 1.00 93.81 85 HIS A C 1
ATOM 647 O O . HIS A 1 85 ? -2.712 0.728 12.477 1.00 93.81 85 HIS A O 1
ATOM 653 N N . THR A 1 86 ? -1.572 2.603 12.016 1.00 94.06 86 THR A N 1
ATOM 654 C CA . THR A 1 86 ? -2.224 3.398 13.064 1.00 94.06 86 THR A CA 1
ATOM 655 C C . THR A 1 86 ? -3.686 3.669 12.716 1.00 94.06 86 THR A C 1
ATOM 657 O O . THR A 1 86 ? -4.557 3.499 13.570 1.00 94.06 86 THR A O 1
ATOM 660 N N . GLN A 1 87 ? -3.989 4.002 11.458 1.00 94.38 87 GLN A N 1
ATOM 661 C CA . GLN A 1 87 ? -5.359 4.170 10.972 1.00 94.38 87 GLN A CA 1
ATOM 662 C C . GLN A 1 87 ? -6.142 2.857 11.053 1.00 94.38 87 GLN A C 1
ATOM 664 O O . GLN A 1 87 ? -7.283 2.873 11.516 1.00 94.38 87 GLN A O 1
ATOM 669 N N . GLN A 1 88 ? -5.538 1.720 10.686 1.00 93.62 88 GLN A N 1
ATOM 670 C CA . GLN A 1 88 ? -6.171 0.404 10.815 1.00 93.62 88 GLN A CA 1
ATOM 671 C C . GLN A 1 88 ? -6.527 0.091 12.274 1.00 93.62 88 GLN A C 1
ATOM 673 O O . GLN A 1 88 ? -7.667 -0.280 12.564 1.00 93.62 88 GLN A O 1
ATOM 678 N N . GLN A 1 89 ? -5.596 0.311 13.207 1.00 94.06 89 GLN A N 1
ATOM 679 C CA . GLN A 1 89 ? -5.848 0.103 14.633 1.00 94.06 89 GLN A CA 1
ATOM 680 C C . GLN A 1 89 ? -6.982 0.997 15.153 1.00 94.06 89 GLN A C 1
ATOM 682 O O . GLN A 1 89 ? -7.838 0.534 15.908 1.00 94.06 89 GLN A O 1
ATOM 687 N N . VAL A 1 90 ? -7.039 2.262 14.723 1.00 93.81 90 VAL A N 1
ATOM 688 C CA . VAL A 1 90 ? -8.138 3.175 15.075 1.00 93.81 90 VAL A CA 1
ATOM 689 C C . VAL A 1 90 ? -9.486 2.637 14.591 1.00 93.81 90 VAL A C 1
ATOM 691 O O . VAL A 1 90 ? -10.459 2.705 15.344 1.00 93.81 90 VAL A O 1
ATOM 694 N N . GLN A 1 91 ? -9.570 2.080 13.377 1.00 93.25 91 GLN A N 1
ATOM 695 C CA . GLN A 1 91 ? -10.826 1.497 12.894 1.00 93.25 91 GLN A CA 1
ATOM 696 C C . GLN A 1 91 ? -11.219 0.241 13.677 1.00 93.25 91 GLN A C 1
ATOM 698 O O . GLN A 1 91 ? -12.391 0.096 14.019 1.00 93.25 91 GLN A O 1
ATOM 703 N N . PHE A 1 92 ? -10.267 -0.624 14.038 1.00 95.19 92 PHE A N 1
ATOM 704 C CA . PHE A 1 92 ? -10.572 -1.776 14.888 1.00 95.19 92 PHE A CA 1
ATOM 705 C C . PHE A 1 92 ? -11.109 -1.364 16.255 1.00 95.19 92 PHE A C 1
ATOM 707 O O . PHE A 1 92 ? -12.125 -1.899 16.686 1.00 95.19 92 PHE A O 1
ATOM 714 N N . THR A 1 93 ? -10.491 -0.378 16.908 1.00 95.00 93 THR A N 1
ATOM 715 C CA . THR A 1 93 ? -10.967 0.143 18.198 1.00 95.00 93 THR A CA 1
ATOM 716 C C . THR A 1 93 ? -12.382 0.712 18.082 1.00 95.00 93 THR A C 1
ATOM 718 O O . THR A 1 93 ? -13.223 0.477 18.948 1.00 95.00 93 THR A O 1
ATOM 721 N N . ARG A 1 94 ? -12.679 1.427 16.987 1.00 93.38 94 ARG A N 1
ATOM 722 C CA . ARG A 1 94 ? -14.025 1.957 16.716 1.00 93.38 94 ARG A CA 1
ATOM 723 C C . ARG A 1 94 ? -15.057 0.845 16.534 1.00 93.38 94 ARG A C 1
ATOM 725 O O . ARG A 1 94 ? -16.155 0.967 17.064 1.00 93.38 94 ARG A O 1
ATOM 732 N N . LEU A 1 95 ? -14.708 -0.224 15.819 1.00 94.44 95 LEU A N 1
ATOM 733 C CA . LEU A 1 95 ? -15.596 -1.368 15.588 1.00 94.44 95 LEU A CA 1
ATOM 734 C C . LEU A 1 95 ? -15.802 -2.217 16.849 1.00 94.44 95 LEU A C 1
ATOM 736 O O . LEU A 1 95 ? -16.922 -2.639 17.119 1.00 94.44 95 LEU A O 1
ATOM 740 N N . ALA A 1 96 ? -14.746 -2.447 17.634 1.00 94.75 96 ALA A N 1
ATOM 741 C CA . ALA A 1 96 ? -14.820 -3.189 18.894 1.00 94.75 96 ALA A CA 1
ATOM 742 C C . ALA A 1 96 ? -15.557 -2.408 19.994 1.00 94.75 96 ALA A C 1
ATOM 744 O O . ALA A 1 96 ? -16.045 -3.002 20.956 1.00 94.75 96 ALA A O 1
ATOM 745 N N . ASN A 1 97 ? -15.614 -1.075 19.876 1.00 94.12 97 ASN A N 1
ATOM 746 C CA . ASN A 1 97 ? -16.082 -0.163 20.922 1.00 94.12 97 ASN A CA 1
ATOM 747 C C . ASN A 1 97 ? -15.326 -0.341 22.258 1.00 94.12 97 ASN A C 1
ATOM 749 O O . ASN A 1 97 ? -15.858 -0.090 23.337 1.00 94.12 97 ASN A O 1
ATOM 753 N N . ASN A 1 98 ? -14.088 -0.833 22.194 1.00 92.50 98 ASN A N 1
ATOM 754 C CA . ASN A 1 98 ? -13.198 -1.040 23.331 1.00 92.50 98 ASN A CA 1
ATOM 755 C C . ASN A 1 98 ? -11.748 -1.243 22.833 1.00 92.50 98 ASN A C 1
ATOM 757 O O . ASN A 1 98 ? -11.489 -1.217 21.629 1.00 92.50 98 ASN A O 1
ATOM 761 N N . ALA A 1 99 ? -10.798 -1.405 23.759 1.00 91.62 99 ALA A N 1
ATOM 762 C CA . ALA A 1 99 ? -9.378 -1.581 23.435 1.00 91.62 99 ALA A CA 1
ATOM 763 C C . ALA A 1 99 ? -8.989 -3.025 23.049 1.00 91.62 99 ALA A C 1
ATOM 765 O O . ALA A 1 99 ? -7.952 -3.229 22.414 1.00 91.62 99 ALA A O 1
ATOM 766 N N . ASP A 1 100 ? -9.803 -4.017 23.413 1.00 95.25 100 ASP A N 1
ATOM 767 C CA . ASP A 1 100 ? -9.621 -5.415 23.032 1.00 95.25 100 ASP A CA 1
ATOM 768 C C . ASP A 1 100 ? -10.072 -5.642 21.582 1.00 95.25 100 ASP A C 1
ATOM 770 O O . ASP A 1 100 ? -11.229 -5.911 21.256 1.00 95.25 100 ASP A O 1
ATOM 774 N N . THR A 1 101 ? -9.105 -5.483 20.685 1.00 96.19 101 THR A N 1
ATOM 775 C CA . THR A 1 101 ? -9.300 -5.575 19.234 1.00 96.19 101 THR A CA 1
ATOM 776 C C . THR A 1 101 ? -8.753 -6.869 18.640 1.00 96.19 101 THR A C 1
ATOM 778 O O . THR A 1 101 ? -8.950 -7.118 17.450 1.00 96.19 101 THR A O 1
ATOM 781 N N . LEU A 1 102 ? -8.103 -7.718 19.445 1.00 95.81 102 LEU A N 1
ATOM 782 C CA . LEU A 1 102 ? -7.447 -8.937 1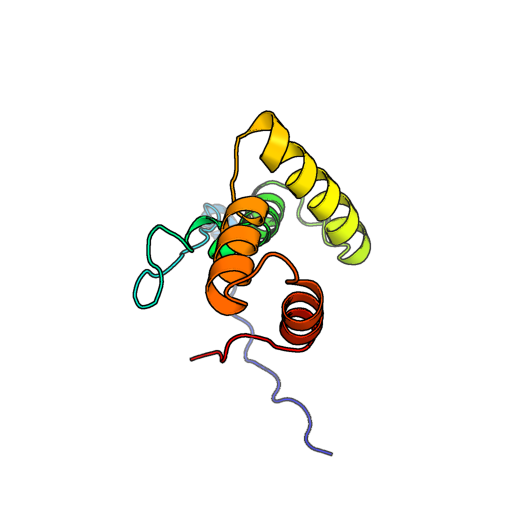8.969 1.00 95.81 102 LEU A CA 1
ATOM 783 C C . LEU A 1 102 ? -8.418 -9.894 18.250 1.00 95.81 102 LEU A C 1
ATOM 785 O O . LEU A 1 102 ? -8.070 -10.354 17.160 1.00 95.81 102 LEU A O 1
ATOM 789 N N . PRO A 1 103 ? -9.646 -10.150 18.751 1.00 95.12 103 PRO A N 1
ATOM 790 C CA . PRO A 1 103 ? -10.596 -11.001 18.034 1.00 95.12 103 PRO A CA 1
ATOM 791 C C . PRO A 1 103 ? -10.949 -10.468 16.636 1.00 95.12 103 PRO A C 1
ATOM 793 O O . PRO A 1 103 ? -11.054 -11.247 15.689 1.00 95.12 103 PRO A O 1
ATOM 796 N N . LEU A 1 104 ? -11.083 -9.143 16.482 1.00 94.38 104 LEU A N 1
ATOM 797 C CA . LEU A 1 104 ? -11.361 -8.521 15.182 1.00 94.38 104 LEU A CA 1
ATOM 798 C C . LEU A 1 104 ? -10.164 -8.605 14.234 1.00 94.38 104 LEU A C 1
ATOM 800 O O . LEU A 1 104 ? -10.359 -8.825 13.041 1.00 94.38 104 LEU A O 1
ATOM 804 N N . GLN A 1 105 ? -8.941 -8.456 14.745 1.00 94.25 105 GLN A N 1
ATOM 805 C CA . GLN A 1 105 ? -7.729 -8.599 13.938 1.00 94.25 105 GLN A CA 1
ATOM 806 C C . GLN A 1 105 ? -7.587 -10.024 13.393 1.00 94.25 105 GLN A C 1
ATOM 808 O O . GLN A 1 105 ? -7.306 -10.195 12.209 1.00 94.25 105 GLN A O 1
ATOM 813 N N . ILE A 1 106 ? -7.837 -11.038 14.229 1.00 95.50 106 ILE A N 1
ATOM 814 C CA . ILE A 1 106 ? -7.809 -12.448 13.816 1.00 95.50 106 ILE A CA 1
ATOM 815 C C . ILE A 1 106 ? -8.864 -12.707 12.736 1.00 95.50 106 ILE A C 1
ATOM 817 O O . ILE A 1 106 ? -8.560 -13.319 11.715 1.00 95.50 106 ILE A O 1
ATOM 821 N N . LEU A 1 107 ? -10.089 -12.204 12.924 1.00 95.06 107 LEU A N 1
ATOM 822 C CA . LEU A 1 107 ? -11.143 -12.323 11.917 1.00 95.06 107 LEU A CA 1
ATOM 823 C C . LEU A 1 107 ? -10.741 -11.651 10.596 1.00 95.06 107 LEU A C 1
ATOM 825 O O . LEU A 1 107 ? -10.916 -12.239 9.534 1.00 95.06 107 LEU A O 1
ATOM 829 N N . ALA A 1 108 ? -10.182 -10.442 10.655 1.00 93.25 108 ALA A N 1
ATOM 830 C CA . ALA A 1 108 ? -9.779 -9.695 9.469 1.00 93.25 108 ALA A CA 1
ATOM 831 C C . ALA A 1 108 ? -8.679 -10.400 8.658 1.00 93.25 108 ALA A C 1
ATOM 833 O O . ALA A 1 108 ? -8.679 -10.285 7.441 1.00 93.25 108 ALA A O 1
ATOM 834 N N . GLN A 1 109 ? -7.784 -11.160 9.297 1.00 93.12 109 GLN A N 1
ATOM 835 C CA . GLN A 1 109 ? -6.753 -11.944 8.598 1.00 93.12 109 GLN A CA 1
ATOM 836 C C . GLN A 1 109 ? -7.324 -13.106 7.770 1.00 93.12 109 GLN A C 1
ATOM 838 O O . GLN A 1 109 ? -6.664 -13.575 6.849 1.00 93.12 109 GLN A O 1
ATOM 843 N N . ALA A 1 110 ? -8.534 -13.574 8.088 1.00 94.75 110 ALA A N 1
ATOM 844 C CA . ALA A 1 110 ? -9.212 -14.643 7.356 1.00 94.75 110 ALA A CA 1
ATOM 845 C C . ALA A 1 110 ? -10.162 -14.123 6.262 1.00 94.75 110 ALA A C 1
ATOM 847 O O . ALA A 1 110 ? -10.771 -14.922 5.549 1.00 94.75 110 ALA A O 1
ATOM 848 N N . LEU A 1 111 ? -10.331 -12.803 6.154 1.00 92.88 111 LEU A N 1
ATOM 849 C CA . LEU A 1 111 ? -11.259 -12.164 5.232 1.00 92.88 111 LEU A CA 1
ATOM 850 C C . LEU A 1 111 ? -10.503 -11.330 4.204 1.00 92.88 111 LEU A C 1
ATOM 852 O O . LEU A 1 111 ? -9.548 -10.628 4.520 1.00 92.88 111 LEU A O 1
ATOM 856 N N . GLU A 1 112 ? -11.014 -11.323 2.980 1.00 87.56 112 GLU A N 1
ATOM 857 C CA . GLU A 1 112 ? -10.612 -10.364 1.959 1.00 87.56 112 GLU A CA 1
ATOM 858 C C . GLU A 1 112 ? -11.826 -9.512 1.568 1.00 87.56 112 GLU A C 1
ATOM 860 O O . GLU A 1 112 ? -12.946 -10.034 1.502 1.00 87.56 112 GLU A O 1
ATOM 865 N N . PRO A 1 113 ? -11.659 -8.197 1.325 1.00 83.44 113 PRO A N 1
ATOM 866 C CA . PRO A 1 113 ? -12.743 -7.375 0.805 1.00 83.44 113 PRO A CA 1
ATOM 867 C C . PRO A 1 113 ? -13.261 -7.957 -0.512 1.00 83.44 113 PRO A C 1
ATOM 869 O O . PRO A 1 113 ? -12.464 -8.291 -1.387 1.00 83.44 113 PRO A O 1
ATOM 872 N N . ALA A 1 114 ? -14.584 -8.030 -0.671 1.00 79.62 114 ALA A N 1
ATOM 873 C CA . ALA A 1 114 ? -15.183 -8.461 -1.929 1.00 79.62 114 ALA A CA 1
ATOM 874 C C . ALA A 1 114 ? -14.657 -7.595 -3.089 1.00 79.62 114 ALA A C 1
ATOM 876 O O . ALA A 1 114 ? -14.688 -6.362 -3.012 1.00 79.62 114 ALA A O 1
ATOM 877 N N . GLN A 1 115 ? -14.148 -8.247 -4.134 1.00 69.81 115 GLN A N 1
ATOM 878 C CA . GLN A 1 115 ? -13.739 -7.583 -5.370 1.00 69.81 115 GLN A CA 1
ATOM 879 C C . GLN A 1 115 ? -14.995 -7.342 -6.219 1.00 69.81 115 GLN A C 1
ATOM 881 O O . GLN A 1 115 ? -15.816 -8.251 -6.354 1.00 69.81 115 GLN A O 1
ATOM 886 N N . TYR A 1 116 ? -15.167 -6.114 -6.713 1.00 45.81 116 TYR A N 1
ATOM 887 C CA . TYR A 1 116 ? -16.235 -5.736 -7.647 1.00 45.81 116 TYR A CA 1
ATOM 888 C C . TYR A 1 116 ? -15.707 -5.778 -9.079 1.00 45.81 116 TYR A C 1
ATOM 890 O O . TYR A 1 116 ? -14.514 -5.432 -9.252 1.00 45.81 116 TYR A O 1
#

Nearest PDB structures (foldseek):
  1np0-assembly1_D  TM=8.936E-01  e=6.600E-03  Homo sapiens

Organism: NCBI:txid158836

InterPro domains:
  IPR015883 Beta-hexosaminidase, catalytic domain [PF00728] (15-56)
  IPR017853 Glycoside hydrolase superfamily [SSF51445] (14-69)
  IPR025705 Beta-hexosaminidase [PR00738] (21-37)
  IPR025705 Beta-hexosaminidase [PR00738] (38-55)
  IPR025705 Beta-hexosaminidase [PTHR22600] (17-85)

Sequence (116 aa):
PDAVPKGIPPVVPDPANEANLLGGEAALWAENVVAPVLDIRLWPRAFAVAERLWSAKDVNDIDNMYTRLQAMDSWSTVSAGLQQHTQQQVQFTRLANNADTLPLQILAQALEPAQY

Radius of gyration: 18.51 Å; Cα contacts (8 Å, |Δi|>4): 49; chains: 1; bounding box: 32×40×56 Å

Secondary structure (DSSP, 8-state):
--PPP-PPPP-PPPGGGGGG----------TT--GGGHHHHHTTHHHHHHHHHHS-TT---HHHHHHHHHHHHHHHHHHT---HHHHHHHHHHHHHTSS--HHHHHHHHT--PPP-

Solvent-accessible surface area (backbone atoms only — not comparable to full-atom values): 7539 Å² total; per-residue (Å²): 131,88,71,78,78,82,74,81,75,79,91,72,69,57,83,91,49,49,84,74,62,90,74,84,80,91,83,81,76,58,91,89,52,51,82,85,45,41,46,54,72,44,49,65,63,52,56,59,54,50,47,66,71,69,47,62,87,82,73,67,61,62,74,61,44,54,56,52,48,54,54,50,46,57,47,35,41,74,76,70,62,53,47,31,68,61,43,50,51,52,52,40,30,63,73,56,72,41,87,78,31,64,71,58,54,58,52,50,75,78,54,76,83,86,83,130

Foldseek 3Di:
DDDDPDDDDDDDDDPVCVVVPPFDDDDDDCPPPDPLCVLLVCPDVVVVSVCCRPDDVPPDDPVVVVVVSVVCRVCCCVPVVRCNPVSVQVVQCVVVVHNPSVVVVVVVVVDDPDDD